Protein AF-A0A640W785-F1 (afdb_monomer)

Mean predicted aligned error: 10.42 Å

Sequence (83 aa):
MLKGVDAILYCTDNFPGRYLLNEMAVTMDVPLFFCVLSGNAGMIATVIPEKTACICCIFPISPEKGTPILGAGSITNKEVSFH

Solvent-accessible surface area (backbone at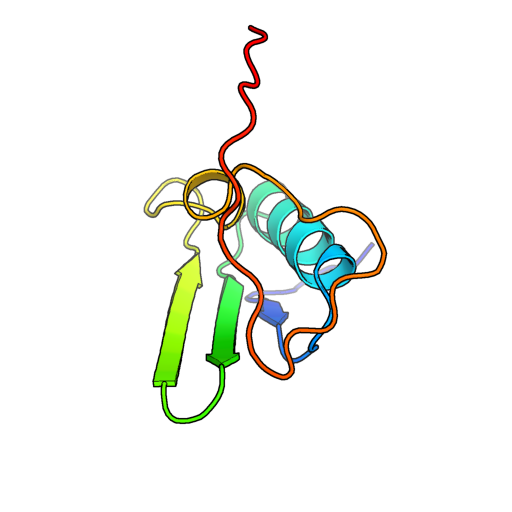oms only — not comparable to full-atom values): 5649 Å² total; per-residue (Å²): 134,92,77,92,71,79,60,47,78,55,85,73,94,52,68,69,62,52,54,53,52,43,54,50,22,53,75,68,67,21,40,30,41,39,60,50,75,56,92,97,45,74,49,74,52,68,30,36,60,100,75,46,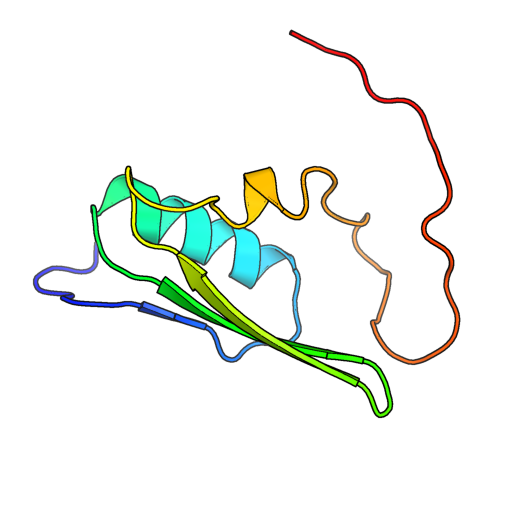69,44,63,59,72,77,49,73,70,78,76,68,94,81,73,72,94,70,75,91,79,76,90,71,89,69,93,77,87,89,136

Foldseek 3Di:
DDDPDQEAEDDDQDLVSQVVVLVVCQVVQHKYWYKDDAVPDIDTDIDHHPPDDTPCRVVVDDPPPDDRSHDDDDPDDDDDDDD

pLDDT: mean 73.17, std 22.15, range [27.33, 96.25]

Structure (mmCIF, N/CA/C/O backbone):
data_AF-A0A640W785-F1
#
_entry.id   AF-A0A640W785-F1
#
loop_
_atom_site.group_PDB
_atom_site.id
_atom_site.type_symbol
_atom_site.label_atom_id
_atom_site.label_alt_id
_atom_site.label_comp_id
_atom_site.label_asym_id
_atom_site.label_entity_id
_atom_site.label_seq_id
_atom_site.pdbx_PDB_ins_code
_atom_site.Cartn_x
_atom_site.Cartn_y
_atom_site.Cartn_z
_atom_site.occupancy
_atom_site.B_iso_or_equiv
_atom_site.auth_seq_i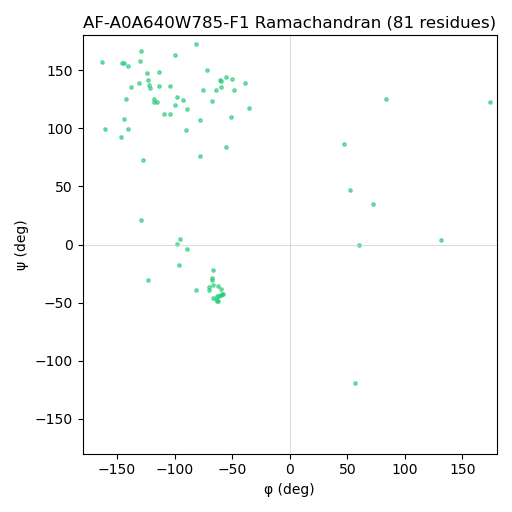d
_atom_site.auth_comp_id
_atom_site.auth_asym_id
_atom_site.auth_atom_id
_atom_site.pdbx_PDB_model_num
ATOM 1 N N . MET A 1 1 ? -20.530 0.555 -10.745 1.00 50.47 1 MET A N 1
ATOM 2 C CA . MET A 1 1 ? -20.175 0.659 -9.312 1.00 50.47 1 MET A CA 1
ATOM 3 C C . MET A 1 1 ? -20.124 -0.734 -8.716 1.00 50.47 1 MET A C 1
ATOM 5 O O . MET A 1 1 ? -21.083 -1.476 -8.898 1.00 50.47 1 MET A O 1
ATOM 9 N N . LEU A 1 2 ? -19.030 -1.075 -8.034 1.00 59.81 2 LEU A N 1
ATOM 10 C CA . LEU A 1 2 ? -18.937 -2.269 -7.192 1.00 59.81 2 LEU A CA 1
ATOM 11 C C . LEU A 1 2 ? -19.719 -2.002 -5.893 1.00 59.81 2 LEU A C 1
ATOM 13 O O . LEU A 1 2 ? -19.582 -0.925 -5.317 1.00 59.81 2 LEU A O 1
ATOM 17 N N . LYS A 1 3 ? -20.574 -2.932 -5.461 1.00 70.62 3 LYS A N 1
ATOM 18 C CA . LYS A 1 3 ? -21.318 -2.863 -4.190 1.00 70.62 3 LYS A CA 1
ATOM 19 C C . LYS A 1 3 ? -20.994 -4.108 -3.368 1.00 70.62 3 LYS A C 1
ATOM 21 O O . LYS A 1 3 ? -20.908 -5.184 -3.949 1.00 70.62 3 LYS A O 1
ATOM 26 N N . GLY A 1 4 ? -20.851 -3.954 -2.049 1.00 82.12 4 GLY A N 1
ATOM 27 C CA . GLY A 1 4 ? -20.559 -5.066 -1.134 1.00 82.12 4 GLY A CA 1
ATOM 28 C C . GLY A 1 4 ? -19.128 -5.597 -1.237 1.00 82.12 4 GLY A C 1
ATOM 29 O O . GLY A 1 4 ? -18.919 -6.799 -1.151 1.00 82.12 4 GLY A O 1
ATOM 30 N N . VAL A 1 5 ? -18.15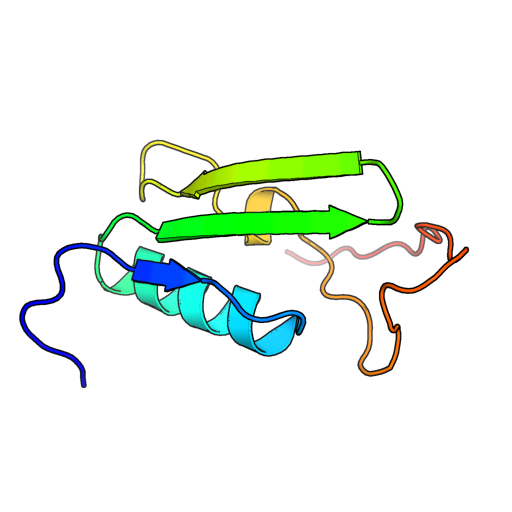8 -4.719 -1.503 1.00 87.38 5 VAL A N 1
ATOM 31 C CA . VAL A 1 5 ? -16.734 -5.067 -1.445 1.00 87.38 5 VAL A CA 1
ATOM 32 C C . VAL A 1 5 ? -16.241 -4.738 -0.046 1.00 87.38 5 VAL A C 1
ATOM 34 O O . VAL A 1 5 ? -16.379 -3.595 0.369 1.00 87.38 5 VAL A O 1
ATOM 37 N N . ASP A 1 6 ? -15.658 -5.716 0.644 1.00 90.69 6 ASP A N 1
ATOM 38 C CA . ASP A 1 6 ? -15.118 -5.533 1.999 1.00 90.69 6 ASP A CA 1
ATOM 39 C C . ASP A 1 6 ? -13.607 -5.238 2.004 1.00 90.69 6 ASP A C 1
ATOM 41 O O . ASP A 1 6 ? -13.064 -4.765 2.999 1.00 90.69 6 ASP A O 1
ATOM 45 N N . ALA A 1 7 ? -12.911 -5.529 0.899 1.00 90.62 7 ALA A N 1
ATOM 46 C CA . ALA A 1 7 ? -11.490 -5.253 0.705 1.00 90.62 7 ALA A CA 1
ATOM 47 C C . ALA A 1 7 ? -11.103 -5.313 -0.779 1.00 90.62 7 ALA A C 1
ATOM 49 O O . ALA A 1 7 ? -11.740 -6.000 -1.580 1.00 90.62 7 ALA A O 1
ATOM 50 N N . ILE A 1 8 ? -10.011 -4.639 -1.137 1.00 91.38 8 ILE A N 1
ATOM 51 C CA . ILE A 1 8 ? -9.437 -4.638 -2.485 1.00 91.38 8 ILE A CA 1
ATOM 52 C C . ILE A 1 8 ? -8.070 -5.327 -2.451 1.00 91.38 8 ILE A C 1
ATOM 54 O O . ILE A 1 8 ? -7.251 -5.077 -1.568 1.00 91.38 8 ILE A O 1
ATOM 58 N N . LEU A 1 9 ? -7.805 -6.180 -3.441 1.00 89.44 9 LEU A N 1
ATOM 59 C CA . LEU A 1 9 ? -6.496 -6.786 -3.670 1.00 89.44 9 LEU A CA 1
ATOM 60 C C . LEU A 1 9 ? -5.940 -6.303 -5.012 1.00 89.44 9 LEU A C 1
ATOM 62 O O . LEU A 1 9 ? -6.564 -6.491 -6.056 1.00 89.44 9 LEU A O 1
ATOM 66 N N . TYR A 1 10 ? -4.758 -5.694 -4.982 1.00 84.75 10 TYR A N 1
ATOM 67 C CA . TYR A 1 10 ? -4.038 -5.256 -6.172 1.00 84.75 10 TYR A CA 1
ATOM 68 C C . TYR A 1 10 ? -2.941 -6.263 -6.544 1.00 84.75 10 TYR A C 1
ATOM 70 O O . TYR A 1 10 ? -2.008 -6.484 -5.771 1.00 84.75 10 TYR A O 1
ATOM 78 N N . CYS A 1 11 ? -3.022 -6.834 -7.749 1.00 79.75 11 CYS A N 1
ATOM 79 C CA . CYS A 1 11 ? -2.069 -7.831 -8.260 1.00 79.75 11 CYS A CA 1
ATOM 80 C C . CYS A 1 11 ? -1.520 -7.505 -9.659 1.00 79.75 11 CYS A C 1
ATOM 82 O O . CYS A 1 11 ? -1.076 -8.410 -10.361 1.00 79.75 11 CYS A O 1
ATOM 84 N N . THR A 1 12 ? -1.575 -6.244 -10.102 1.00 71.25 12 THR A N 1
ATOM 85 C CA . THR A 1 12 ? -1.052 -5.863 -11.426 1.00 71.25 12 THR A CA 1
ATOM 86 C C . THR A 1 12 ? 0.338 -5.235 -11.329 1.00 71.25 12 THR A C 1
ATOM 88 O O . THR A 1 12 ? 0.778 -4.792 -10.270 1.00 71.25 12 THR A O 1
ATOM 91 N N . ASP A 1 13 ? 1.054 -5.165 -12.440 1.00 75.50 13 ASP A N 1
ATOM 92 C CA . ASP A 1 13 ? 2.415 -4.622 -12.542 1.00 75.50 13 ASP A CA 1
ATOM 93 C C . ASP A 1 13 ? 2.457 -3.164 -13.037 1.00 75.50 13 ASP A C 1
ATOM 95 O O . ASP A 1 13 ? 3.526 -2.569 -13.143 1.00 75.50 13 ASP A O 1
ATOM 99 N N . ASN A 1 14 ? 1.298 -2.558 -13.310 1.00 73.69 14 ASN A N 1
ATOM 100 C CA . ASN A 1 14 ? 1.206 -1.221 -13.886 1.00 73.69 14 ASN A CA 1
ATOM 101 C C . ASN A 1 14 ? 0.811 -0.142 -12.860 1.00 73.69 14 ASN A C 1
ATOM 103 O O . ASN A 1 14 ? -0.117 -0.292 -12.072 1.00 73.69 14 ASN A O 1
ATOM 107 N N . PHE A 1 15 ? 1.481 1.009 -12.914 1.00 73.62 15 PHE A N 1
ATOM 108 C CA . PHE A 1 15 ? 1.183 2.141 -12.031 1.00 73.62 15 PHE A CA 1
ATOM 109 C C . PHE A 1 15 ? -0.259 2.668 -12.124 1.00 73.62 15 PHE A C 1
ATOM 111 O O . PHE A 1 15 ? -0.844 2.910 -11.069 1.00 73.62 15 PHE A O 1
ATOM 118 N N . PRO A 1 16 ? -0.884 2.821 -13.311 1.00 82.31 16 PRO A N 1
ATOM 119 C CA . PRO A 1 16 ? -2.240 3.367 -13.400 1.00 82.31 16 PRO A CA 1
ATOM 120 C C . PRO A 1 16 ? -3.273 2.567 -12.601 1.00 82.31 16 PRO A C 1
ATOM 122 O O . PRO A 1 16 ? -4.082 3.156 -11.886 1.00 82.31 16 PRO A O 1
ATOM 125 N N . GLY A 1 17 ? -3.210 1.232 -12.657 1.00 83.00 17 GLY A N 1
ATOM 126 C CA . GLY A 1 17 ? -4.083 0.367 -11.868 1.00 83.00 17 GLY A CA 1
ATOM 127 C C . GLY A 1 17 ? -3.880 0.566 -10.368 1.00 83.00 17 GLY A C 1
ATOM 128 O O . GLY A 1 17 ? -4.846 0.557 -9.608 1.00 83.00 17 GLY A O 1
ATOM 129 N N . ARG A 1 18 ? -2.638 0.818 -9.939 1.00 84.81 18 ARG A N 1
ATOM 130 C CA . ARG A 1 18 ? -2.314 1.061 -8.532 1.00 84.81 18 ARG A CA 1
ATOM 131 C C . ARG A 1 18 ? -2.981 2.335 -8.009 1.00 84.81 18 ARG A C 1
ATOM 133 O O . ARG A 1 18 ? -3.569 2.308 -6.931 1.00 84.81 18 ARG A O 1
ATOM 140 N N . TYR A 1 19 ? -2.900 3.432 -8.762 1.00 86.75 19 TYR A N 1
ATOM 141 C CA . TYR A 1 19 ? -3.505 4.707 -8.364 1.00 86.75 19 TYR A CA 1
ATOM 142 C C . TYR A 1 19 ? -5.034 4.661 -8.426 1.00 86.75 19 TYR A C 1
ATOM 144 O O . TYR A 1 19 ? -5.685 5.135 -7.497 1.00 86.75 19 TYR A O 1
ATOM 152 N N . LEU A 1 20 ? -5.602 4.008 -9.445 1.00 88.94 20 LEU A N 1
ATOM 153 C CA . LEU A 1 20 ? -7.050 3.825 -9.553 1.00 88.94 20 LEU A CA 1
ATOM 154 C C . LEU A 1 20 ? -7.610 3.007 -8.381 1.00 88.94 20 LEU A C 1
ATOM 156 O O . LEU A 1 20 ? -8.576 3.422 -7.746 1.00 88.94 20 LEU A O 1
ATOM 160 N N . LEU A 1 21 ? -6.997 1.862 -8.054 1.00 90.38 21 LEU A N 1
ATOM 161 C CA . LEU A 1 21 ? -7.458 1.055 -6.921 1.00 90.38 21 LEU A CA 1
ATOM 162 C C . LEU A 1 21 ? -7.231 1.755 -5.578 1.00 90.38 21 LEU A C 1
ATOM 164 O O . LEU A 1 21 ? -8.031 1.563 -4.668 1.00 90.38 21 LEU A O 1
ATOM 168 N N . ASN A 1 22 ? -6.190 2.585 -5.451 1.00 91.19 22 ASN A N 1
ATOM 169 C CA . ASN A 1 22 ? -5.994 3.422 -4.268 1.00 91.19 22 ASN A CA 1
ATOM 170 C C . ASN A 1 22 ? -7.130 4.435 -4.093 1.00 91.19 22 ASN A C 1
ATOM 172 O O . ASN A 1 22 ? -7.683 4.546 -3.002 1.00 91.19 22 ASN A O 1
ATOM 176 N N . GLU A 1 23 ? -7.492 5.151 -5.158 1.00 91.56 23 GLU A N 1
ATOM 177 C CA . GLU A 1 23 ? -8.612 6.096 -5.134 1.00 91.56 23 GLU A CA 1
ATOM 178 C C . GLU A 1 23 ? -9.922 5.388 -4.770 1.00 91.56 23 GLU A C 1
ATOM 180 O O . GLU A 1 23 ? -10.669 5.870 -3.918 1.00 91.56 23 GLU A O 1
ATOM 185 N N . MET A 1 24 ? -10.170 4.205 -5.340 1.00 91.75 24 MET A N 1
ATOM 186 C CA . MET A 1 24 ? -11.342 3.395 -5.002 1.00 91.75 24 MET A CA 1
ATOM 187 C C . MET A 1 24 ? -11.336 2.940 -3.541 1.00 91.75 24 MET A C 1
ATOM 189 O O . MET A 1 24 ? -12.367 3.043 -2.888 1.00 91.75 24 MET A O 1
ATOM 193 N N . ALA A 1 25 ? -10.201 2.472 -3.015 1.00 92.69 25 ALA A N 1
ATOM 194 C CA . ALA A 1 25 ? -10.081 2.024 -1.627 1.00 92.69 25 ALA A CA 1
ATOM 195 C C . ALA A 1 25 ? -10.378 3.150 -0.630 1.00 92.69 25 ALA A C 1
ATOM 197 O O . ALA A 1 25 ? -11.139 2.953 0.313 1.00 92.69 25 ALA A O 1
ATOM 198 N N . VAL A 1 26 ? -9.828 4.342 -0.884 1.00 92.31 26 VAL A N 1
ATOM 199 C CA . VAL A 1 26 ? -10.074 5.538 -0.066 1.00 92.31 26 VAL A CA 1
ATOM 200 C C . VAL A 1 26 ? -11.530 5.992 -0.188 1.00 92.31 26 VAL A C 1
ATOM 202 O O . VAL A 1 26 ? -12.178 6.241 0.821 1.00 92.31 26 VAL A O 1
ATOM 205 N N . THR A 1 27 ? -12.076 6.050 -1.406 1.00 92.50 27 THR A N 1
ATOM 206 C CA . THR A 1 27 ? -13.458 6.508 -1.646 1.00 92.50 27 THR A CA 1
ATOM 207 C C . THR A 1 27 ? -14.501 5.555 -1.064 1.00 92.50 27 THR A C 1
ATOM 209 O O . THR A 1 27 ? -15.567 5.985 -0.630 1.00 92.50 27 THR A O 1
ATOM 212 N N . MET A 1 28 ? -14.219 4.252 -1.088 1.00 92.19 28 MET A N 1
ATOM 213 C CA . MET A 1 28 ? -15.120 3.216 -0.586 1.00 92.19 28 MET A CA 1
ATOM 214 C C . MET A 1 28 ? -14.909 2.902 0.900 1.00 92.19 28 MET A C 1
ATOM 216 O O . MET A 1 28 ? -15.670 2.101 1.430 1.00 92.19 28 MET A O 1
ATOM 220 N N . ASP A 1 29 ? -13.912 3.512 1.548 1.00 93.38 29 ASP A N 1
ATOM 221 C CA . ASP A 1 29 ? -13.507 3.236 2.933 1.00 93.38 29 ASP A CA 1
ATOM 222 C C . ASP A 1 29 ? -13.251 1.738 3.200 1.00 93.38 29 ASP A C 1
ATOM 224 O O . ASP A 1 29 ? -13.733 1.146 4.165 1.00 93.38 29 ASP A O 1
ATOM 228 N N . VAL A 1 30 ? -12.501 1.093 2.299 1.00 94.88 30 VAL A N 1
ATOM 229 C CA . VAL A 1 30 ? -12.148 -0.331 2.413 1.00 94.88 30 VAL A CA 1
ATOM 230 C C . VAL A 1 30 ? -10.636 -0.542 2.388 1.00 94.88 30 VAL A C 1
ATOM 232 O O . VAL A 1 30 ? -9.919 0.183 1.693 1.00 94.88 30 VAL A O 1
ATOM 235 N N . PRO A 1 31 ? -10.114 -1.559 3.098 1.00 95.44 31 PRO A N 1
ATOM 236 C CA . PRO A 1 31 ? -8.699 -1.893 3.043 1.00 95.44 31 PRO A CA 1
ATOM 237 C C . PRO A 1 31 ? -8.242 -2.275 1.632 1.00 95.44 31 PRO A C 1
ATOM 239 O O . PRO A 1 31 ? -8.931 -3.008 0.919 1.00 95.44 31 PRO A O 1
ATOM 242 N N . LEU A 1 32 ? -7.035 -1.849 1.264 1.00 94.12 32 LEU A N 1
ATOM 243 C CA . LEU A 1 32 ? -6.350 -2.259 0.042 1.00 94.12 32 LEU A CA 1
ATOM 244 C C . LEU A 1 32 ? -5.051 -2.986 0.375 1.00 94.12 32 LEU A C 1
ATOM 246 O O . LEU A 1 32 ? -4.151 -2.426 0.997 1.00 94.12 32 LEU A O 1
ATOM 250 N N . PHE A 1 33 ? -4.927 -4.215 -0.110 1.00 92.56 33 PHE A N 1
ATOM 251 C CA . PHE A 1 33 ? -3.711 -5.014 -0.028 1.00 92.56 33 PHE A CA 1
ATOM 252 C C . PHE A 1 33 ? -2.944 -4.904 -1.341 1.00 92.56 33 PHE A C 1
ATOM 254 O O . PHE A 1 33 ? -3.504 -5.154 -2.414 1.00 92.56 33 PHE A O 1
ATOM 261 N N . PHE A 1 34 ? -1.662 -4.550 -1.275 1.00 88.56 34 PHE A N 1
ATOM 262 C CA . PHE A 1 34 ? -0.816 -4.494 -2.461 1.00 88.56 34 PHE A CA 1
ATOM 263 C C . PHE A 1 34 ? 0.591 -5.012 -2.183 1.00 88.56 34 PHE A C 1
ATOM 265 O O . PHE A 1 34 ? 1.111 -4.942 -1.067 1.00 88.56 34 PHE A O 1
ATOM 272 N N . CYS A 1 35 ? 1.229 -5.508 -3.236 1.00 85.06 35 CYS A N 1
ATOM 273 C CA . CYS A 1 35 ? 2.637 -5.852 -3.222 1.00 85.06 35 CYS A CA 1
ATOM 274 C C . CYS A 1 35 ? 3.363 -5.231 -4.415 1.00 85.06 35 CYS A C 1
ATOM 276 O O . CYS A 1 35 ? 2.764 -4.849 -5.424 1.00 85.06 35 CYS A O 1
ATOM 278 N N . VAL A 1 36 ? 4.674 -5.087 -4.267 1.00 80.06 36 VAL A N 1
ATOM 279 C CA . VAL A 1 36 ? 5.575 -4.577 -5.295 1.00 80.06 36 VAL A CA 1
ATOM 280 C C . VAL A 1 36 ? 6.823 -5.436 -5.286 1.00 80.06 36 VAL A C 1
ATOM 282 O O . VAL A 1 36 ? 7.358 -5.718 -4.217 1.00 80.06 36 VAL A O 1
ATOM 285 N N . LEU A 1 37 ? 7.295 -5.825 -6.464 1.00 82.94 37 LEU A N 1
ATOM 286 C CA . LEU A 1 37 ? 8.539 -6.565 -6.641 1.00 82.94 37 LEU A CA 1
ATOM 287 C C . LEU A 1 37 ? 9.458 -5.767 -7.566 1.00 82.94 37 LEU A C 1
ATOM 289 O O . LEU A 1 37 ? 9.003 -5.205 -8.561 1.00 82.94 37 LEU A O 1
ATOM 293 N N . SER A 1 38 ? 10.742 -5.703 -7.226 1.00 76.88 38 SER A N 1
ATOM 294 C CA . SER A 1 38 ? 11.785 -5.100 -8.054 1.00 76.88 38 SER A CA 1
ATOM 295 C C . SER A 1 38 ? 13.077 -5.897 -7.893 1.00 76.88 38 SER A C 1
ATOM 297 O O . SER A 1 38 ? 13.718 -5.872 -6.839 1.00 76.88 38 SER A O 1
ATOM 299 N N . GLY A 1 39 ? 13.443 -6.652 -8.934 1.00 81.69 39 GLY A N 1
ATOM 300 C CA . GLY A 1 39 ? 14.574 -7.582 -8.891 1.00 81.69 39 GLY A CA 1
ATOM 301 C C . GLY A 1 39 ? 14.418 -8.608 -7.765 1.00 81.69 39 GLY A C 1
ATOM 302 O O . GLY A 1 39 ? 13.446 -9.356 -7.736 1.00 81.69 39 GLY A O 1
ATOM 303 N N . ASN A 1 40 ? 15.363 -8.608 -6.821 1.00 83.88 40 ASN A N 1
ATOM 304 C CA . ASN A 1 40 ? 15.387 -9.537 -5.684 1.00 83.88 40 ASN A CA 1
ATOM 305 C C . ASN A 1 40 ? 14.752 -8.952 -4.410 1.00 83.88 40 ASN A C 1
ATOM 307 O O . ASN A 1 40 ? 14.828 -9.572 -3.350 1.00 83.88 40 ASN A O 1
ATOM 311 N N . ALA A 1 41 ? 14.172 -7.753 -4.487 1.00 82.69 41 ALA A N 1
ATOM 312 C CA . ALA A 1 41 ? 13.532 -7.085 -3.364 1.00 82.69 41 ALA A CA 1
ATOM 313 C C . ALA A 1 41 ? 12.023 -6.968 -3.590 1.00 82.69 41 ALA A C 1
ATOM 315 O O . ALA A 1 41 ? 11.545 -6.819 -4.717 1.00 82.69 41 ALA A O 1
ATOM 316 N N . GLY A 1 42 ? 11.272 -7.003 -2.494 1.00 81.56 42 GLY A N 1
ATOM 317 C CA . GLY A 1 42 ? 9.825 -6.878 -2.514 1.00 81.56 42 GLY A CA 1
ATOM 318 C C . GLY A 1 42 ? 9.298 -6.108 -1.315 1.00 81.56 42 GLY A C 1
ATOM 319 O O . GLY A 1 42 ? 9.933 -6.058 -0.264 1.00 81.56 42 GLY A O 1
ATOM 320 N N . MET A 1 43 ? 8.118 -5.525 -1.485 1.00 83.38 43 MET A N 1
ATOM 321 C CA . MET A 1 43 ? 7.351 -4.885 -0.426 1.00 83.38 43 MET A CA 1
ATOM 322 C C . MET A 1 43 ? 5.915 -5.390 -0.482 1.00 83.38 43 MET A C 1
ATOM 324 O O . MET A 1 43 ? 5.338 -5.509 -1.562 1.00 83.38 43 MET A O 1
ATOM 328 N N . ILE A 1 44 ? 5.332 -5.649 0.682 1.00 87.81 44 ILE A N 1
ATOM 329 C CA . ILE A 1 44 ? 3.899 -5.883 0.848 1.00 87.81 44 ILE A CA 1
ATOM 330 C C . ILE A 1 44 ? 3.408 -4.834 1.835 1.00 87.81 44 ILE A C 1
ATOM 332 O O . ILE A 1 44 ? 4.065 -4.591 2.848 1.00 87.81 44 ILE A O 1
ATOM 336 N N . ALA A 1 45 ? 2.285 -4.198 1.532 1.00 87.69 45 ALA A N 1
ATOM 337 C CA . ALA A 1 45 ? 1.684 -3.211 2.409 1.00 87.69 45 ALA A CA 1
ATOM 338 C C . ALA A 1 45 ? 0.158 -3.255 2.317 1.00 87.69 45 ALA A C 1
ATOM 340 O O . ALA A 1 45 ? -0.424 -3.673 1.312 1.00 87.69 45 ALA A O 1
ATOM 341 N N . THR A 1 46 ? -0.473 -2.784 3.389 1.00 93.12 46 THR A N 1
ATOM 342 C CA . THR A 1 46 ? -1.921 -2.616 3.478 1.00 93.12 46 THR A CA 1
ATOM 343 C C . THR A 1 46 ? -2.223 -1.140 3.672 1.00 93.12 46 THR A C 1
ATOM 345 O O . THR A 1 46 ? -1.718 -0.528 4.612 1.00 93.12 46 THR A O 1
ATOM 348 N N . VAL A 1 47 ? -3.053 -0.579 2.796 1.00 92.94 47 VAL A N 1
ATOM 349 C CA . VAL A 1 47 ? -3.656 0.740 2.984 1.00 92.94 47 VAL A CA 1
ATOM 350 C C . VAL A 1 47 ? -4.962 0.547 3.738 1.00 92.94 47 VAL A C 1
ATOM 352 O O . VAL A 1 47 ? -5.878 -0.102 3.236 1.00 92.94 47 VAL A O 1
ATOM 355 N N . ILE A 1 48 ? -5.043 1.102 4.941 1.00 96.25 48 ILE A N 1
ATOM 356 C CA . ILE A 1 48 ? -6.274 1.218 5.715 1.00 96.25 48 ILE A CA 1
ATOM 357 C C . ILE A 1 48 ? -6.645 2.705 5.713 1.00 96.25 48 ILE A C 1
ATOM 359 O O . ILE A 1 48 ? -5.894 3.496 6.301 1.00 96.25 48 ILE A O 1
ATOM 363 N N . PRO A 1 49 ? -7.748 3.097 5.047 1.00 94.50 49 PRO A N 1
ATOM 364 C CA . PRO A 1 49 ? -8.190 4.488 5.018 1.00 94.50 49 PRO A CA 1
ATOM 365 C C . PRO A 1 49 ? -8.256 5.090 6.428 1.00 94.50 49 PRO A C 1
ATOM 367 O O . PRO A 1 49 ? -8.542 4.386 7.400 1.00 94.50 49 PRO A O 1
ATOM 370 N N . GLU A 1 50 ? -7.888 6.368 6.549 1.00 92.69 50 GLU A N 1
ATOM 371 C CA . GLU A 1 50 ? -7.834 7.127 7.814 1.00 92.69 50 GLU A CA 1
ATOM 372 C C . GLU A 1 50 ? -6.877 6.575 8.901 1.00 92.69 50 GLU A C 1
ATOM 374 O O . GLU A 1 50 ? -6.759 7.164 9.975 1.00 92.69 50 GLU A O 1
ATOM 379 N N . LYS A 1 51 ? -6.163 5.461 8.662 1.00 96.19 51 LYS A N 1
ATOM 380 C CA . LYS A 1 51 ? -5.267 4.834 9.659 1.00 96.19 51 LYS A CA 1
ATOM 381 C C 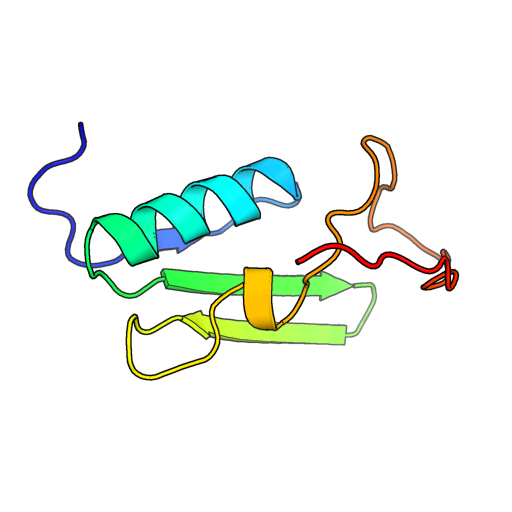. LYS A 1 51 ? -3.826 4.670 9.194 1.00 96.19 51 LYS A C 1
ATOM 383 O O . LYS A 1 51 ? -2.920 4.681 10.025 1.00 96.19 51 LYS A O 1
ATOM 388 N N . THR A 1 52 ? -3.593 4.492 7.898 1.00 94.31 52 THR A N 1
ATOM 389 C CA . THR A 1 52 ? -2.247 4.333 7.330 1.00 94.31 52 THR A CA 1
ATOM 390 C C . THR A 1 52 ? -2.024 5.289 6.164 1.00 94.31 52 THR A C 1
ATOM 392 O O . THR A 1 52 ? -2.965 5.833 5.593 1.00 94.31 52 THR A O 1
ATOM 395 N N . ALA A 1 53 ? -0.765 5.441 5.750 1.00 90.25 53 ALA A N 1
ATOM 396 C CA . ALA A 1 53 ? -0.438 6.125 4.505 1.00 90.25 53 ALA A CA 1
ATOM 397 C C . ALA A 1 53 ? -1.101 5.417 3.306 1.00 90.25 53 ALA A C 1
ATOM 399 O O . ALA A 1 53 ? -1.061 4.187 3.210 1.00 90.25 53 ALA A O 1
ATOM 400 N N . CYS A 1 54 ? -1.699 6.187 2.392 1.00 90.62 54 CYS A N 1
ATOM 401 C CA . CYS A 1 54 ? -2.197 5.661 1.122 1.00 90.62 54 CYS A CA 1
ATOM 402 C C . CYS A 1 54 ? -1.055 5.538 0.101 1.00 90.62 54 CYS A C 1
ATOM 404 O O . CYS A 1 54 ? 0.060 6.016 0.330 1.00 90.62 54 CYS A O 1
ATOM 406 N N . ILE A 1 55 ? -1.312 4.925 -1.055 1.00 87.38 55 ILE A N 1
ATOM 407 C CA . ILE A 1 55 ? -0.283 4.781 -2.095 1.00 87.38 55 ILE A CA 1
ATOM 408 C C . ILE A 1 55 ? 0.235 6.144 -2.560 1.00 87.38 55 ILE A C 1
ATOM 410 O O . ILE A 1 55 ? 1.438 6.275 -2.758 1.00 87.38 55 ILE A O 1
ATOM 414 N N . CYS A 1 56 ? -0.624 7.160 -2.686 1.00 86.56 56 CYS A N 1
ATOM 415 C CA . CYS A 1 56 ? -0.191 8.509 -3.062 1.00 86.56 56 CYS A CA 1
ATOM 416 C C . CYS A 1 56 ? 0.669 9.175 -1.976 1.00 86.56 56 CYS A C 1
ATOM 418 O O . CYS A 1 56 ? 1.538 9.973 -2.304 1.00 86.56 56 CYS A O 1
ATOM 420 N N . CYS A 1 57 ? 0.483 8.829 -0.697 1.00 86.75 57 CYS A N 1
ATOM 421 C CA . CYS A 1 57 ? 1.355 9.305 0.380 1.00 86.75 57 CYS A CA 1
ATOM 422 C C . CYS A 1 57 ? 2.755 8.676 0.302 1.00 86.75 57 CYS A C 1
ATOM 424 O O . CYS A 1 57 ? 3.742 9.335 0.609 1.00 86.75 57 CYS A O 1
ATOM 426 N N . ILE A 1 58 ? 2.839 7.400 -0.088 1.00 84.00 58 ILE A N 1
ATOM 427 C CA . ILE A 1 58 ? 4.105 6.652 -0.176 1.00 84.00 58 ILE A CA 1
ATOM 428 C C . ILE A 1 58 ? 4.843 6.972 -1.488 1.00 84.00 58 ILE A C 1
ATOM 430 O O . ILE A 1 58 ? 6.064 7.105 -1.504 1.00 84.00 58 ILE A O 1
ATOM 434 N N . PHE A 1 59 ? 4.099 7.101 -2.588 1.00 81.06 59 PHE A N 1
ATOM 435 C CA . PHE A 1 59 ? 4.595 7.324 -3.948 1.00 81.06 59 PHE A CA 1
ATOM 436 C C . PHE A 1 59 ? 3.904 8.550 -4.579 1.00 81.06 59 PHE A C 1
ATOM 438 O O . PHE A 1 59 ? 3.054 8.391 -5.464 1.00 81.06 59 PHE A O 1
ATOM 445 N N . PRO A 1 60 ? 4.244 9.773 -4.132 1.00 69.56 60 PRO A N 1
ATOM 446 C CA . PRO A 1 60 ? 3.557 11.001 -4.544 1.00 69.56 60 PRO A CA 1
ATOM 447 C C . PRO A 1 60 ? 3.750 11.357 -6.023 1.00 69.56 60 PRO A C 1
ATOM 449 O O . PRO A 1 60 ? 2.922 12.058 -6.596 1.00 69.56 60 PRO A O 1
ATOM 452 N N . ILE A 1 61 ? 4.807 10.850 -6.663 1.00 66.75 61 ILE A N 1
ATOM 453 C CA . ILE A 1 61 ? 5.064 11.048 -8.092 1.00 66.75 61 ILE A CA 1
ATOM 454 C C . ILE A 1 61 ? 4.702 9.756 -8.824 1.00 66.75 61 ILE A C 1
ATOM 456 O O . ILE A 1 61 ? 5.386 8.743 -8.667 1.00 66.75 61 ILE A O 1
ATOM 460 N N . SER A 1 62 ? 3.649 9.791 -9.647 1.00 57.00 62 SER A N 1
ATOM 461 C CA . SER A 1 62 ? 3.437 8.728 -10.631 1.00 57.00 62 SER A CA 1
ATOM 462 C C . SER A 1 62 ? 4.554 8.822 -11.670 1.00 57.00 62 SER A C 1
ATOM 464 O O . SER A 1 62 ? 4.692 9.881 -12.287 1.00 57.00 62 SER A O 1
ATOM 466 N N . PRO A 1 63 ? 5.338 7.757 -11.908 1.00 55.06 63 PRO A N 1
ATOM 467 C CA . PRO A 1 63 ? 6.308 7.776 -12.991 1.00 55.06 63 PRO A CA 1
ATOM 468 C C . PRO A 1 63 ? 5.580 8.005 -14.322 1.00 55.06 63 PRO A C 1
ATOM 470 O O . PRO A 1 63 ? 4.467 7.507 -14.530 1.00 55.06 63 PRO A O 1
ATOM 473 N N . GLU A 1 64 ? 6.179 8.810 -15.202 1.00 53.47 64 GLU A N 1
ATOM 474 C CA . GLU A 1 64 ? 5.627 9.088 -16.528 1.00 53.47 64 GLU A CA 1
ATOM 475 C C . GLU A 1 64 ? 5.382 7.776 -17.293 1.00 53.47 64 GLU A C 1
ATOM 477 O O . GLU A 1 64 ? 6.134 6.804 -17.164 1.00 53.47 64 GLU A O 1
ATOM 482 N N . LYS A 1 65 ? 4.304 7.736 -18.092 1.00 42.34 65 LYS A N 1
ATOM 483 C CA . LYS A 1 65 ? 3.925 6.567 -18.900 1.00 42.34 65 LYS A CA 1
ATOM 484 C C . LYS A 1 65 ? 5.127 6.089 -19.723 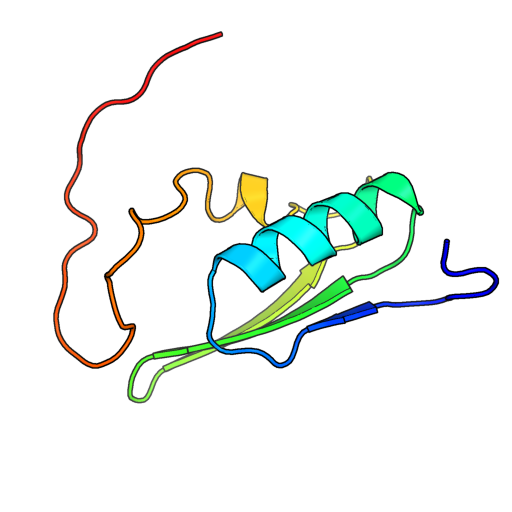1.00 42.34 65 LYS A C 1
ATOM 486 O O . LYS A 1 65 ? 5.502 6.747 -20.686 1.00 42.34 65 LYS A O 1
ATOM 491 N N . GLY A 1 66 ? 5.680 4.926 -19.377 1.00 43.53 66 GLY A N 1
ATOM 492 C CA . GLY A 1 66 ? 6.747 4.293 -20.156 1.00 43.53 66 GLY A CA 1
ATOM 493 C C . GLY A 1 66 ? 7.965 3.812 -19.375 1.00 43.53 66 GLY A C 1
ATOM 494 O O . GLY A 1 66 ? 8.893 3.329 -20.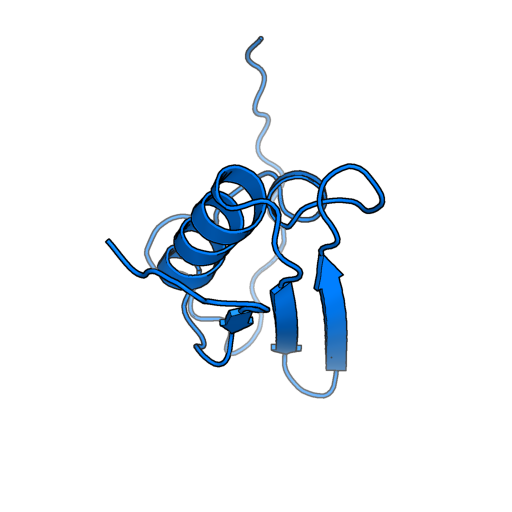013 1.00 43.53 66 GLY A O 1
ATOM 495 N N . THR A 1 67 ? 7.997 3.894 -18.042 1.00 45.09 67 THR A N 1
ATOM 496 C CA . THR A 1 67 ? 9.061 3.247 -17.251 1.00 45.09 67 THR A CA 1
ATOM 497 C C . THR A 1 67 ? 8.647 1.821 -16.870 1.00 45.09 67 THR A C 1
ATOM 499 O O . THR A 1 67 ? 7.880 1.643 -15.920 1.00 45.09 67 THR A O 1
ATOM 502 N N . PRO A 1 68 ? 9.101 0.778 -17.593 1.00 38.28 68 PRO A N 1
ATOM 503 C CA . PRO A 1 68 ? 8.974 -0.583 -17.099 1.00 38.28 68 PRO A CA 1
ATOM 504 C C . PRO A 1 68 ? 9.808 -0.717 -15.822 1.00 38.28 68 PRO A C 1
ATOM 506 O O . PRO A 1 68 ? 10.977 -0.331 -15.793 1.00 38.28 68 PRO A O 1
ATOM 509 N N . ILE A 1 69 ? 9.234 -1.302 -14.768 1.00 45.41 69 ILE A N 1
ATOM 510 C CA . ILE A 1 69 ? 10.038 -1.795 -13.645 1.00 45.41 69 ILE A CA 1
ATOM 511 C C . ILE A 1 69 ? 10.653 -3.118 -14.097 1.00 45.41 69 ILE A C 1
ATOM 513 O O . ILE A 1 69 ? 10.192 -4.200 -13.747 1.00 45.41 69 ILE A O 1
ATOM 517 N N . LEU A 1 70 ? 11.686 -3.026 -14.930 1.00 39.22 70 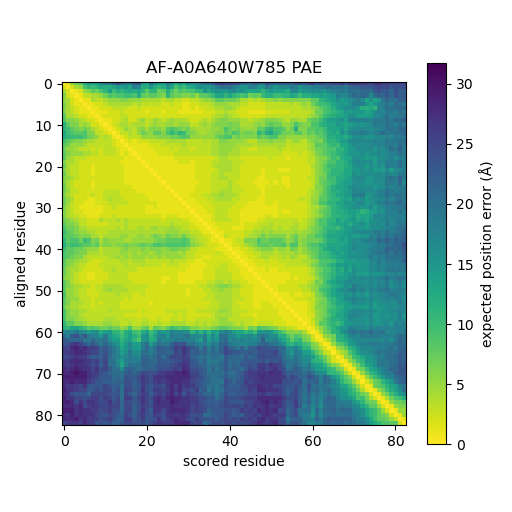LEU A N 1
ATOM 518 C CA . LEU A 1 70 ? 12.604 -4.126 -15.173 1.00 39.22 70 LEU A CA 1
ATOM 519 C C . LEU A 1 70 ? 14.001 -3.552 -15.432 1.00 39.22 70 LEU A C 1
ATOM 521 O O . LEU A 1 70 ? 14.358 -3.222 -16.556 1.00 39.22 70 LEU A O 1
ATOM 525 N N . GLY A 1 71 ? 14.779 -3.439 -14.351 1.00 31.52 71 GLY A N 1
ATOM 526 C CA . GLY A 1 71 ? 16.202 -3.099 -14.379 1.00 31.52 71 GLY A CA 1
ATOM 527 C C . GLY A 1 71 ? 16.511 -1.599 -14.460 1.00 31.52 71 GLY A C 1
ATOM 528 O O . GLY A 1 71 ? 16.077 -0.913 -15.369 1.00 31.52 71 GLY A O 1
ATOM 529 N N . ALA A 1 72 ? 17.315 -1.114 -13.508 1.00 34.16 72 ALA A N 1
ATOM 530 C CA . ALA A 1 72 ? 18.125 0.106 -13.604 1.00 34.16 72 ALA A CA 1
ATOM 531 C C . ALA A 1 72 ? 17.426 1.378 -14.147 1.00 34.16 72 ALA A C 1
ATOM 533 O O . ALA A 1 72 ? 17.558 1.735 -15.312 1.00 34.16 72 ALA A O 1
ATOM 534 N N . GLY A 1 73 ? 16.771 2.138 -13.268 1.00 27.66 73 GLY A N 1
ATOM 535 C CA . GLY A 1 73 ? 16.269 3.472 -13.599 1.00 27.66 73 GLY A CA 1
ATOM 536 C C . GLY A 1 73 ? 16.007 4.274 -12.335 1.00 27.66 73 GLY A C 1
ATOM 537 O O . GLY A 1 73 ? 15.018 4.064 -11.648 1.00 27.66 73 GLY A O 1
ATOM 538 N N . SER A 1 74 ? 16.957 5.136 -12.004 1.00 27.33 74 SER A N 1
ATOM 539 C CA . SER A 1 74 ? 16.973 6.101 -10.907 1.00 27.33 74 SER A CA 1
ATOM 540 C C . SER A 1 74 ? 15.629 6.790 -10.636 1.00 27.33 74 SER A C 1
ATOM 542 O O . SER A 1 74 ? 14.979 7.285 -11.552 1.00 27.33 74 SER A O 1
ATOM 544 N N . ILE A 1 75 ? 15.300 6.947 -9.348 1.00 37.69 75 ILE A N 1
ATOM 545 C CA . ILE A 1 75 ? 14.549 8.104 -8.847 1.00 37.69 75 ILE A CA 1
ATOM 546 C C . ILE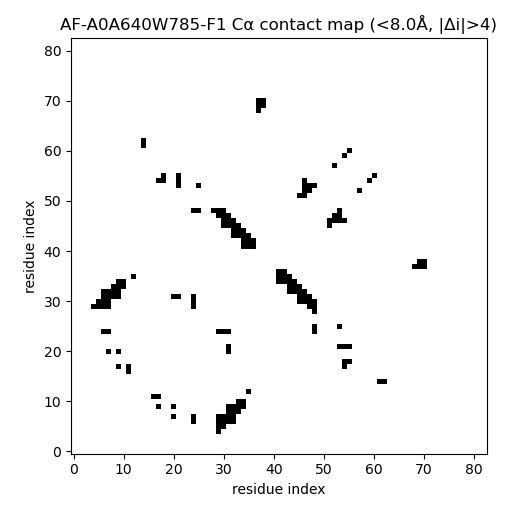 A 1 75 ? 15.307 9.377 -9.253 1.00 37.69 75 ILE A C 1
ATOM 548 O O . ILE A 1 75 ? 16.157 9.879 -8.521 1.00 37.69 75 ILE A O 1
ATOM 552 N N . THR A 1 76 ? 15.097 9.874 -10.469 1.00 34.56 76 THR A N 1
ATOM 553 C CA . THR A 1 76 ? 15.654 11.167 -10.858 1.00 34.56 76 THR A CA 1
ATOM 554 C C . THR A 1 76 ? 14.783 12.245 -10.239 1.00 34.56 76 THR A C 1
ATOM 556 O O . THR A 1 76 ? 13.654 12.459 -10.678 1.00 34.56 76 THR A O 1
ATOM 559 N N . ASN A 1 77 ? 15.330 12.896 -9.211 1.00 43.00 77 ASN A N 1
ATOM 560 C CA . ASN A 1 77 ? 14.900 14.199 -8.719 1.00 43.00 77 ASN A CA 1
ATOM 561 C C . ASN A 1 77 ? 14.443 15.087 -9.881 1.00 43.00 77 ASN A C 1
ATOM 563 O O . ASN A 1 77 ? 15.252 15.471 -10.730 1.00 43.00 77 ASN A O 1
ATOM 567 N N . LYS A 1 78 ? 13.170 15.472 -9.876 1.00 33.00 78 LYS A N 1
ATOM 568 C CA . LYS A 1 78 ? 12.748 16.734 -10.468 1.00 33.00 78 LYS A CA 1
ATOM 569 C C . LYS A 1 78 ? 11.651 17.328 -9.602 1.00 33.00 78 LYS A C 1
ATOM 571 O O . LYS A 1 78 ? 10.691 16.651 -9.253 1.00 33.00 78 LYS A O 1
ATOM 576 N N . GLU A 1 79 ? 11.909 18.562 -9.192 1.00 43.56 79 GLU A N 1
ATOM 577 C CA . GLU A 1 79 ? 11.083 19.388 -8.324 1.00 43.56 79 GLU A CA 1
ATOM 578 C C . GLU A 1 79 ? 9.628 19.399 -8.786 1.00 43.56 79 GLU A C 1
ATOM 580 O O . GLU A 1 79 ? 9.357 19.629 -9.964 1.00 43.56 79 GLU A O 1
ATOM 585 N N . VAL A 1 80 ? 8.699 19.196 -7.851 1.00 39.88 80 VAL A N 1
ATOM 586 C CA . VAL A 1 80 ? 7.287 19.508 -8.066 1.00 39.88 80 VAL A CA 1
ATOM 587 C C . VAL A 1 80 ? 6.726 20.102 -6.777 1.00 39.88 80 VAL A C 1
ATOM 589 O O . VAL A 1 80 ? 6.412 19.398 -5.821 1.00 39.88 80 VAL A O 1
ATOM 592 N N . SER A 1 81 ? 6.631 21.426 -6.749 1.00 28.41 81 SER A N 1
ATOM 593 C CA . SER A 1 81 ? 5.595 22.144 -6.009 1.00 28.41 81 SER A CA 1
ATOM 594 C C . SER A 1 81 ? 4.252 21.961 -6.727 1.00 28.41 81 SER A C 1
ATOM 596 O O . SER A 1 81 ? 4.239 21.765 -7.936 1.00 28.41 81 SER A O 1
ATOM 598 N N . PHE A 1 82 ? 3.131 21.983 -5.997 1.00 30.61 82 PHE A N 1
ATOM 599 C CA . PHE A 1 82 ? 2.067 22.999 -6.095 1.00 30.61 82 PHE A CA 1
ATOM 600 C C . PHE A 1 82 ? 0.857 22.614 -5.214 1.00 30.61 82 PHE A C 1
ATOM 602 O O . PHE A 1 82 ? 0.226 21.589 -5.447 1.00 30.61 82 PHE A O 1
ATOM 609 N N . HIS A 1 83 ? 0.543 23.547 -4.300 1.00 35.22 83 HIS A N 1
ATOM 610 C CA . HIS A 1 83 ? -0.542 23.641 -3.300 1.00 35.22 83 HIS A CA 1
ATOM 611 C C . HIS A 1 83 ? -0.431 22.739 -2.069 1.00 35.22 83 HIS A C 1
ATOM 613 O O . HIS A 1 83 ? -0.833 21.560 -2.124 1.00 35.22 83 HIS A O 1
#

Radius of gyration: 14.01 Å; Cα contacts (8 Å, |Δi|>4): 86; chains: 1; bounding box: 39×33×30 Å

Secondary structure (DSSP, 8-state):
---S---EEE--S-HHHHHHHHHHHHHHT--EEEEEEETTEEEEEEE-TTTS--HHHH--SPPPTT--SSS------------

Nearest PDB structures (foldseek):
  3cmm-assembly2_C  TM=8.238E-01  e=7.846E-03  unclassified
  7sol-assembly1_A  TM=8.290E-01  e=9.008E-03  Homo sapiens
  7pvn-assembly2_B  TM=8.190E-01  e=1.034E-02  Homo sapiens
  7pvn-assembly1_A  TM=8.404E-01  e=1.187E-02  Homo sapiens
  8oif-assembly1_A  TM=9.402E-01  e=2.369E-02  Homo sapiens